Protein AF-W7T0M7-F1 (afdb_monomer)

InterPro domains:
  IPR036430 Ribonuclease T2-like superfamily [G3DSA:3.90.730.10] (22-133)
  IPR036430 Ribonuclease T2-like superfamily [SSF55895] (22-120)

pLDDT: mean 82.67, std 15.18, range [42.34, 96.88]

Mean predicted aligned error: 9.74 Å

Foldseek 3Di:
DDDDDDDDDPDDDPDDPDPPCVVPVVVLPDDPVCSVVLVVVVVVVQDFCVVVVQLVVQVPDVVRDFDKDWPQVVQVSNPGDQQWAFADDVLAETDDIGGDFDADPPNSGGDDTDGHDPVRNVVHRHDPGDMHTYDDDDD

Radius of gyration: 20.42 Å; Cα contacts (8 Å, |Δi|>4): 168; chains: 1; bounding box: 40×69×42 Å

Secondary structure (DSSP, 8-state):
-PPPPPPPPP-PPPP---SHIIIIIGGGT--HHHHHHHHHHHHHHHS-HHHHHHHHHHHHSSS----EEEHHHHHHHTTSTTSEEEEEETTTEEEEEEEEEEEPTTT-SEEEEEPPPHHHHTT--SPTTSEEE-PPPP-

Organism: NCBI:txid72520

Structure (mmCIF, N/CA/C/O backbone):
data_AF-W7T0M7-F1
#
_entry.id   AF-W7T0M7-F1
#
loop_
_atom_site.group_PDB
_atom_site.id
_atom_site.type_symbol
_atom_site.label_atom_id
_atom_site.label_alt_id
_atom_site.label_comp_id
_atom_site.label_asym_id
_atom_site.label_entity_id
_atom_site.label_seq_id
_atom_site.pdbx_PDB_ins_code
_atom_site.Cartn_x
_atom_site.Cartn_y
_atom_site.Cartn_z
_atom_site.occupancy
_atom_site.B_iso_or_equiv
_atom_site.auth_seq_id
_atom_site.auth_comp_id
_atom_site.auth_asym_id
_atom_site.auth_atom_id
_atom_site.pdbx_PDB_model_num
ATOM 1 N N . PRO A 1 1 ? -13.871 53.724 22.031 1.00 42.62 1 PRO A N 1
ATOM 2 C CA . PRO A 1 1 ? -14.818 52.736 21.458 1.00 42.62 1 PRO A CA 1
ATOM 3 C C . PRO A 1 1 ? -14.095 51.717 20.557 1.00 42.62 1 PRO A C 1
ATOM 5 O O . PRO A 1 1 ? -13.461 52.135 19.591 1.00 42.62 1 PRO A O 1
ATOM 8 N N . PRO A 1 2 ? -14.116 50.409 20.872 1.00 42.34 2 PRO A N 1
ATOM 9 C CA . PRO A 1 2 ? -13.467 49.412 20.030 1.00 42.34 2 PRO A CA 1
ATOM 10 C C . PRO A 1 2 ? -14.346 49.097 18.810 1.00 42.34 2 PRO A C 1
ATOM 12 O O . PRO A 1 2 ? -15.548 48.864 18.931 1.00 42.34 2 PRO A O 1
ATOM 15 N N . LEU A 1 3 ? -13.735 49.123 17.625 1.00 42.53 3 LEU A N 1
ATOM 16 C CA . LEU A 1 3 ? -14.352 48.729 16.360 1.00 42.53 3 LEU A CA 1
ATOM 17 C C . LEU A 1 3 ? -14.608 47.215 16.375 1.00 42.53 3 LEU A C 1
ATOM 19 O O . LEU A 1 3 ? -13.684 46.425 16.551 1.00 42.53 3 LEU A O 1
ATOM 23 N N . SER A 1 4 ? -15.871 46.823 16.213 1.00 44.25 4 SER A N 1
ATOM 24 C CA . SER A 1 4 ? -16.283 45.422 16.095 1.00 44.25 4 SER A CA 1
ATOM 25 C C . SER A 1 4 ? -15.959 44.901 14.691 1.00 44.25 4 SER A C 1
ATOM 27 O O . SER A 1 4 ? -16.356 45.511 13.701 1.00 44.25 4 SER A O 1
ATOM 29 N N . LEU A 1 5 ? -15.234 43.784 14.604 1.00 44.56 5 LEU A N 1
ATOM 30 C CA . LEU A 1 5 ? -15.023 43.043 13.355 1.00 44.56 5 LEU A CA 1
ATOM 31 C C . LEU A 1 5 ? -16.333 42.353 12.921 1.00 44.56 5 LEU A C 1
ATOM 33 O O . LEU A 1 5 ? -17.066 41.865 13.785 1.00 44.56 5 LEU A O 1
ATOM 37 N N . PRO A 1 6 ? -16.642 42.288 11.612 1.00 47.41 6 PRO A N 1
ATOM 38 C CA . PRO A 1 6 ? -17.850 41.630 11.127 1.00 47.41 6 PRO A CA 1
ATOM 39 C C . PRO A 1 6 ? -17.770 40.099 11.290 1.00 47.41 6 PRO A C 1
ATOM 41 O O . PRO A 1 6 ? -16.674 39.532 11.279 1.00 47.41 6 PRO A O 1
ATOM 44 N N . PRO A 1 7 ? -18.920 39.411 11.422 1.00 51.62 7 PRO A N 1
ATOM 45 C CA . PRO A 1 7 ? -18.965 37.963 11.575 1.00 51.62 7 PRO A CA 1
ATOM 46 C C . PRO A 1 7 ? -18.472 37.251 10.310 1.00 51.62 7 PRO A C 1
ATOM 48 O O . PRO A 1 7 ? -18.863 37.575 9.188 1.00 51.62 7 PRO A O 1
ATOM 51 N N . SER A 1 8 ? -17.615 36.253 10.514 1.00 54.88 8 SER A N 1
ATOM 52 C CA . SER A 1 8 ? -17.101 35.355 9.483 1.00 54.88 8 SER A CA 1
ATOM 53 C C . SER A 1 8 ? -18.249 34.679 8.725 1.00 54.88 8 SER A C 1
ATOM 55 O O . SER A 1 8 ? -19.100 34.029 9.331 1.00 54.88 8 SER A O 1
ATOM 57 N N . LEU A 1 9 ? -18.253 34.804 7.396 1.00 48.34 9 LEU A N 1
ATOM 58 C CA . LEU A 1 9 ? -19.161 34.073 6.507 1.00 48.34 9 LEU A CA 1
ATOM 59 C C . LEU A 1 9 ? -19.062 32.551 6.746 1.00 48.34 9 LEU A C 1
ATOM 61 O O . LEU A 1 9 ? -17.959 32.045 6.985 1.00 48.34 9 LEU A O 1
ATOM 65 N N . PRO A 1 10 ? -20.173 31.796 6.639 1.00 46.69 10 PRO A N 1
ATOM 66 C CA . PRO A 1 10 ? -20.130 30.344 6.719 1.00 46.69 10 PRO A CA 1
ATOM 67 C C . PRO A 1 10 ? -19.281 29.791 5.570 1.00 46.69 10 PRO A C 1
ATOM 69 O O . PRO A 1 10 ? -19.501 30.086 4.396 1.00 46.69 10 PRO A O 1
ATOM 72 N N . ARG A 1 11 ? -18.275 28.994 5.931 1.00 51.62 11 ARG A N 1
ATOM 73 C CA . ARG A 1 11 ? -17.374 28.317 4.999 1.00 51.62 11 ARG A CA 1
ATOM 74 C C . ARG A 1 11 ? -18.193 27.305 4.194 1.00 51.62 11 ARG A C 1
ATOM 76 O O . ARG A 1 11 ? -18.681 26.331 4.763 1.00 51.62 11 ARG A O 1
ATOM 83 N N . SER A 1 12 ? -18.357 27.532 2.892 1.00 47.81 12 SER A N 1
ATOM 84 C CA . SER A 1 12 ? -18.962 26.546 1.993 1.00 47.81 12 SER A CA 1
ATOM 85 C C . SER A 1 12 ? -18.226 25.203 2.115 1.00 47.81 12 SER A C 1
ATOM 87 O O . SER A 1 12 ? -16.991 25.202 2.188 1.00 47.81 12 SER A O 1
ATOM 89 N N . PRO A 1 13 ? -18.936 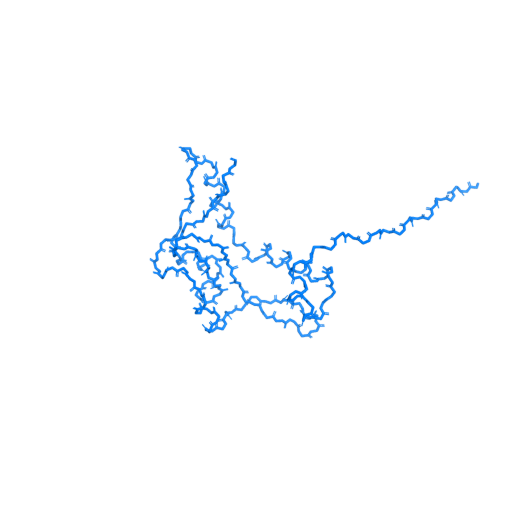24.061 2.142 1.00 52.62 13 PRO A N 1
ATOM 90 C CA . PRO A 1 13 ? -18.280 22.763 2.156 1.00 52.62 13 PRO A CA 1
ATOM 91 C C . PRO A 1 13 ? -17.473 22.577 0.859 1.00 52.62 13 PRO A C 1
ATOM 93 O O . PRO A 1 13 ? -17.929 22.993 -0.210 1.00 52.62 13 PRO A O 1
ATOM 96 N N . PRO A 1 14 ? -16.269 21.981 0.930 1.00 53.81 14 PRO A N 1
ATOM 97 C CA . PRO A 1 14 ? -15.459 21.736 -0.254 1.00 53.81 14 PRO A CA 1
ATOM 98 C C . PRO A 1 14 ? -16.179 20.777 -1.220 1.00 53.81 14 PRO A C 1
ATOM 100 O O . PRO A 1 14 ? -16.939 19.911 -0.773 1.00 53.81 14 PRO A O 1
ATOM 103 N N . PRO A 1 15 ? -15.941 20.910 -2.538 1.00 50.47 15 PRO A N 1
ATOM 104 C CA . PRO A 1 15 ? -16.593 20.090 -3.549 1.00 50.47 15 PRO A CA 1
ATOM 105 C C . PRO A 1 15 ? -16.316 18.605 -3.302 1.00 50.47 15 PRO A C 1
ATOM 107 O O . PRO A 1 15 ? -15.183 18.166 -3.098 1.00 50.47 15 PRO A O 1
ATOM 110 N N . SER A 1 16 ? -17.392 17.827 -3.302 1.00 52.97 16 SER A N 1
ATOM 111 C CA . SER A 1 16 ? -17.398 16.387 -3.096 1.00 52.97 16 SER A CA 1
ATOM 112 C C . SER A 1 16 ? -16.582 15.668 -4.174 1.00 52.97 16 SER A C 1
ATOM 114 O O . SER A 1 16 ? -17.037 15.553 -5.307 1.00 52.97 16 SER A O 1
ATOM 116 N N . LEU A 1 17 ? -15.419 15.119 -3.810 1.00 51.88 17 LEU A N 1
ATOM 117 C CA . LEU A 1 17 ? -14.754 14.044 -4.559 1.00 51.88 17 LEU A CA 1
ATOM 118 C C . LEU A 1 17 ? -15.648 12.783 -4.493 1.00 51.88 17 LEU A C 1
ATOM 120 O O . LEU A 1 17 ? -15.716 12.165 -3.423 1.00 51.88 17 LEU A O 1
ATOM 124 N N . PRO A 1 18 ? -16.378 12.388 -5.562 1.00 49.94 18 PRO A N 1
ATOM 125 C CA . PRO A 1 18 ? -17.561 11.541 -5.405 1.00 49.94 18 PRO A CA 1
ATOM 126 C C . PRO A 1 18 ? -17.367 10.059 -5.776 1.00 49.94 18 PRO A C 1
ATOM 128 O O . PRO A 1 18 ? -18.336 9.316 -5.835 1.00 49.94 18 PRO A O 1
ATOM 131 N N . GLY A 1 19 ? -16.144 9.570 -5.995 1.00 56.78 19 GLY A N 1
ATOM 132 C CA . GLY A 1 19 ? -15.936 8.166 -6.391 1.00 56.78 19 GLY A CA 1
ATOM 133 C C . GLY A 1 19 ? -15.871 7.182 -5.215 1.00 56.78 19 GLY A C 1
ATOM 134 O O . GLY A 1 19 ? -16.776 6.383 -4.978 1.00 56.78 19 GLY A O 1
ATOM 135 N N . ALA A 1 20 ? -14.771 7.231 -4.459 1.00 62.03 20 ALA A N 1
ATOM 136 C CA . ALA A 1 20 ? -14.436 6.200 -3.472 1.00 62.03 20 ALA A CA 1
ATOM 137 C C . ALA A 1 20 ? -15.416 6.134 -2.285 1.00 62.03 20 ALA A C 1
ATOM 139 O O . ALA A 1 20 ? -15.779 5.048 -1.827 1.00 62.03 20 ALA A O 1
ATOM 140 N N . ARG A 1 21 ? -15.903 7.291 -1.811 1.00 67.81 21 ARG A N 1
ATOM 141 C CA . ARG A 1 21 ? -16.809 7.348 -0.654 1.00 67.81 21 ARG A CA 1
ATOM 142 C C . ARG A 1 21 ? -18.138 6.651 -0.916 1.00 67.81 21 ARG A C 1
ATOM 144 O O . ARG A 1 21 ? -18.599 5.911 -0.059 1.00 67.81 21 ARG A O 1
ATOM 151 N N . TYR A 1 22 ? -18.760 6.899 -2.064 1.00 75.94 22 TYR A N 1
ATOM 152 C CA . TYR A 1 22 ? -20.108 6.397 -2.335 1.00 75.94 22 TYR A CA 1
ATOM 153 C C . TYR A 1 22 ? -20.128 4.888 -2.560 1.00 75.94 22 TYR A C 1
ATOM 155 O O . TYR A 1 22 ? -21.120 4.240 -2.242 1.00 75.94 22 TYR A O 1
ATOM 163 N N . LYS A 1 23 ? -19.022 4.325 -3.056 1.00 82.75 23 LYS A N 1
ATOM 164 C CA . LYS A 1 23 ? -18.904 2.885 -3.277 1.00 82.75 23 LYS A CA 1
ATOM 165 C C . LYS A 1 23 ? -18.457 2.116 -2.028 1.00 82.75 23 LYS A C 1
ATOM 167 O O . LYS A 1 23 ? -18.921 1.001 -1.821 1.00 82.75 23 LYS A O 1
ATOM 172 N N . HIS A 1 24 ? -17.561 2.684 -1.213 1.00 86.38 24 HIS A N 1
ATOM 173 C CA . HIS A 1 24 ? -16.921 1.948 -0.109 1.00 86.38 24 HIS A CA 1
ATOM 174 C C . HIS A 1 24 ? -16.902 2.694 1.231 1.00 86.38 24 HIS A C 1
ATOM 176 O O . HIS A 1 24 ? -16.884 2.061 2.284 1.00 86.38 24 HIS A O 1
ATOM 182 N N . GLY A 1 25 ? -16.922 4.027 1.223 1.00 84.31 25 GLY A N 1
ATOM 183 C CA . GLY A 1 25 ? -16.842 4.832 2.444 1.00 84.31 25 GLY A CA 1
ATOM 184 C C . GLY A 1 25 ? -18.117 4.827 3.288 1.00 84.31 25 GLY A C 1
ATOM 185 O O . GLY A 1 25 ? -18.028 4.830 4.512 1.00 84.31 25 GLY A O 1
ATOM 186 N N . THR A 1 26 ? -19.302 4.763 2.679 1.00 88.44 26 THR A N 1
ATOM 187 C CA . THR A 1 26 ? -20.592 4.780 3.402 1.00 88.44 26 THR A CA 1
ATOM 188 C C . THR A 1 26 ? -20.794 3.572 4.320 1.00 88.44 26 THR A C 1
ATOM 190 O O . THR A 1 26 ? -21.411 3.705 5.372 1.00 88.44 26 THR A O 1
ATOM 193 N N . CYS A 1 27 ? -20.214 2.416 3.985 1.00 88.50 27 CYS A N 1
ATOM 194 C CA . CYS A 1 27 ? -20.276 1.202 4.805 1.00 88.50 27 CYS A CA 1
ATOM 195 C C . CYS A 1 27 ? -19.350 1.236 6.035 1.00 88.50 27 CYS A C 1
ATOM 197 O O . CYS A 1 27 ? -19.413 0.338 6.870 1.00 88.50 27 CYS A O 1
ATOM 199 N N . THR A 1 28 ? -18.471 2.238 6.150 1.00 88.50 28 THR A N 1
ATOM 200 C CA . THR A 1 28 ? -17.508 2.326 7.262 1.00 88.50 28 THR A CA 1
ATOM 201 C C . THR A 1 28 ? -18.097 2.939 8.531 1.00 88.50 28 THR A C 1
ATOM 203 O O . THR A 1 28 ? -17.514 2.785 9.597 1.00 88.50 28 THR A O 1
ATOM 206 N N . GLY A 1 29 ? -19.229 3.643 8.430 1.00 87.69 29 GLY A N 1
ATOM 207 C CA . GLY A 1 29 ? -19.778 4.445 9.529 1.00 87.69 29 GLY A CA 1
ATOM 208 C C . GLY A 1 29 ? -19.052 5.779 9.762 1.00 87.69 29 GLY A C 1
ATOM 209 O O . GLY A 1 29 ? -19.432 6.519 10.663 1.00 87.69 29 GLY A O 1
ATOM 210 N N . LEU A 1 30 ? -18.037 6.112 8.954 1.00 90.69 30 LEU A N 1
ATOM 211 C CA . LEU A 1 30 ? -17.313 7.383 9.026 1.00 90.69 30 LEU A CA 1
ATOM 212 C C . LEU A 1 30 ? -17.998 8.475 8.189 1.00 90.69 30 LEU A C 1
ATOM 214 O O . LEU A 1 30 ? -18.512 8.224 7.092 1.00 90.69 30 LEU A O 1
ATOM 218 N N . ASP A 1 31 ? -17.938 9.722 8.659 1.00 92.06 31 ASP A N 1
ATOM 219 C CA . ASP A 1 31 ? -18.290 10.876 7.833 1.00 92.06 31 ASP A CA 1
ATOM 220 C C . ASP A 1 31 ? -17.265 11.087 6.696 1.00 92.06 31 ASP A C 1
ATOM 222 O O . ASP A 1 31 ? -16.180 10.503 6.682 1.00 92.06 31 ASP A O 1
ATOM 226 N N . GLN A 1 32 ? -17.607 11.927 5.710 1.00 91.25 32 GLN A N 1
ATOM 227 C CA . GLN A 1 32 ? -16.764 12.157 4.527 1.00 91.25 32 GLN A CA 1
ATOM 228 C C . GLN A 1 32 ? -15.348 12.586 4.871 1.00 91.25 32 GLN A C 1
ATOM 230 O O . GLN A 1 32 ? -14.388 12.089 4.281 1.00 91.25 32 GLN A O 1
ATOM 235 N N . TYR A 1 33 ? -15.254 13.574 5.754 1.00 92.75 33 TYR A N 1
ATOM 236 C CA . TYR A 1 33 ? -14.007 14.233 6.066 1.00 92.75 33 TYR A CA 1
ATOM 237 C C . TYR A 1 33 ? -13.120 13.260 6.826 1.00 92.75 33 TYR A C 1
ATOM 239 O O . TYR A 1 33 ? -11.966 13.056 6.445 1.00 92.75 33 TYR A O 1
ATOM 247 N N . THR A 1 34 ? -13.681 12.570 7.819 1.00 92.12 34 THR A N 1
ATOM 248 C CA . THR A 1 34 ? -12.951 11.550 8.571 1.00 92.12 34 THR A CA 1
ATOM 249 C C . THR A 1 34 ? -12.510 10.388 7.686 1.00 92.12 34 THR A C 1
ATOM 251 O O . THR A 1 34 ? -11.355 9.978 7.784 1.00 92.12 34 THR A O 1
ATOM 254 N N . TYR A 1 35 ? -13.368 9.883 6.793 1.00 91.56 35 TYR A N 1
ATOM 255 C CA . TYR A 1 35 ? -12.999 8.819 5.854 1.00 91.56 35 TYR A CA 1
ATOM 256 C C . TYR A 1 35 ? -11.807 9.240 4.985 1.00 91.56 35 TYR A C 1
ATOM 258 O O . TYR A 1 35 ? -10.774 8.576 5.000 1.00 91.56 35 TYR A O 1
ATOM 266 N N . MET A 1 36 ? -11.907 10.385 4.300 1.00 92.38 36 MET A N 1
ATOM 267 C CA . MET A 1 36 ? -10.861 10.835 3.376 1.00 92.38 36 MET A CA 1
ATOM 268 C C . MET A 1 36 ? -9.547 11.161 4.089 1.00 92.38 36 MET A C 1
ATOM 270 O O . MET A 1 36 ? -8.488 10.734 3.638 1.00 92.38 36 MET A O 1
ATOM 274 N N . THR A 1 37 ? -9.594 11.879 5.212 1.00 92.81 37 THR A N 1
ATOM 275 C CA . THR A 1 37 ? -8.380 12.224 5.976 1.00 92.81 37 THR A CA 1
ATOM 276 C C . THR A 1 37 ? -7.688 10.985 6.534 1.00 92.81 37 THR A C 1
ATOM 278 O O . THR A 1 37 ? -6.465 10.883 6.461 1.00 92.81 37 THR A O 1
ATOM 281 N N . THR A 1 38 ? -8.462 10.007 7.009 1.00 90.88 38 THR A N 1
ATOM 282 C CA . THR A 1 38 ? -7.922 8.730 7.486 1.00 90.88 38 THR A CA 1
ATOM 283 C C . THR A 1 38 ? -7.309 7.924 6.336 1.00 90.88 38 THR A C 1
ATOM 285 O O . THR A 1 38 ? -6.227 7.365 6.493 1.00 90.88 38 THR A O 1
ATOM 288 N N . THR A 1 39 ? -7.942 7.904 5.157 1.00 89.81 39 THR A N 1
ATOM 289 C CA . THR A 1 39 ? -7.379 7.262 3.959 1.00 89.81 39 THR A CA 1
ATOM 290 C C . THR A 1 39 ? -6.070 7.916 3.519 1.00 89.81 39 THR A C 1
ATOM 292 O O . THR A 1 39 ? -5.110 7.201 3.248 1.00 89.81 39 THR A O 1
ATOM 295 N N . ILE A 1 40 ? -5.997 9.250 3.483 1.00 89.50 40 ILE A N 1
ATOM 296 C CA . ILE A 1 40 ? -4.772 9.975 3.106 1.00 89.50 40 ILE A CA 1
ATOM 297 C C . ILE A 1 40 ? -3.631 9.631 4.069 1.00 89.50 40 ILE A C 1
ATOM 299 O O . ILE A 1 40 ? -2.563 9.227 3.615 1.00 89.50 40 ILE A O 1
ATOM 303 N N . ALA A 1 41 ? -3.876 9.713 5.382 1.00 87.31 41 ALA A N 1
ATOM 304 C CA . ALA A 1 41 ? -2.883 9.356 6.397 1.00 87.31 41 ALA A CA 1
ATOM 305 C C . ALA A 1 41 ? -2.424 7.887 6.273 1.00 87.31 41 ALA A C 1
ATOM 307 O O . ALA A 1 41 ? -1.237 7.574 6.415 1.00 87.31 41 ALA A O 1
ATOM 308 N N . GLY A 1 42 ? -3.354 6.984 5.950 1.00 83.50 42 GLY A N 1
ATOM 309 C CA . GLY A 1 42 ? -3.053 5.582 5.669 1.00 83.50 42 GLY A CA 1
ATOM 310 C C . GLY A 1 42 ? -2.146 5.406 4.449 1.00 83.50 42 GLY A C 1
ATOM 311 O O . GLY A 1 42 ? -1.135 4.720 4.537 1.00 83.50 42 GLY A O 1
ATOM 312 N N . ILE A 1 43 ? -2.440 6.067 3.325 1.00 81.69 43 ILE A N 1
ATOM 313 C CA . ILE A 1 43 ? -1.622 5.972 2.100 1.00 81.69 43 ILE A CA 1
ATOM 314 C C . ILE A 1 43 ? -0.196 6.479 2.345 1.00 81.69 43 ILE A C 1
ATOM 316 O O . ILE A 1 43 ? 0.767 5.831 1.924 1.00 81.69 43 ILE A O 1
ATOM 320 N N . THR A 1 44 ? -0.048 7.601 3.057 1.00 78.00 44 THR A N 1
ATOM 321 C CA . THR A 1 44 ? 1.271 8.192 3.340 1.00 78.00 44 THR A CA 1
ATOM 322 C C . THR A 1 44 ? 2.147 7.315 4.229 1.00 78.00 44 THR A C 1
ATOM 324 O O . THR A 1 44 ? 3.364 7.384 4.131 1.00 78.00 44 THR A O 1
ATOM 327 N N . THR A 1 45 ? 1.548 6.482 5.082 1.00 77.38 45 THR A N 1
ATOM 328 C CA . THR A 1 45 ? 2.285 5.580 5.984 1.00 77.38 45 THR A CA 1
ATOM 329 C C . THR A 1 45 ? 2.477 4.184 5.397 1.00 77.38 45 THR A C 1
ATOM 331 O O . THR A 1 45 ? 3.424 3.489 5.753 1.00 77.38 45 THR A O 1
ATOM 334 N N . ALA A 1 46 ? 1.595 3.762 4.488 1.00 79.31 46 ALA A N 1
ATOM 335 C CA . ALA A 1 46 ? 1.641 2.443 3.867 1.00 79.31 46 ALA A CA 1
ATOM 336 C C . ALA A 1 46 ? 2.657 2.333 2.728 1.00 79.31 46 ALA A C 1
ATOM 338 O O . ALA A 1 46 ? 3.083 1.222 2.419 1.00 79.31 46 ALA A O 1
ATOM 339 N N . THR A 1 47 ? 2.988 3.449 2.073 1.00 85.56 47 THR A N 1
ATOM 340 C CA . THR A 1 47 ? 3.858 3.464 0.892 1.00 85.56 47 THR A CA 1
ATOM 341 C C . THR A 1 47 ? 5.328 3.453 1.325 1.00 85.56 47 THR A C 1
ATOM 343 O O . THR A 1 47 ? 5.763 4.410 1.966 1.00 85.56 47 THR A O 1
ATOM 346 N N . PRO A 1 48 ? 6.114 2.412 0.993 1.00 87.94 48 PRO A N 1
ATOM 347 C CA . PRO A 1 48 ? 7.517 2.327 1.383 1.00 87.94 48 PRO A CA 1
ATOM 348 C C . PRO A 1 48 ? 8.363 3.401 0.695 1.00 87.94 48 PRO A C 1
ATOM 350 O O . PRO A 1 48 ? 8.139 3.721 -0.476 1.00 87.94 48 PRO A O 1
ATOM 353 N N . THR A 1 49 ? 9.392 3.892 1.391 1.00 88.06 49 THR A N 1
ATOM 354 C CA . THR A 1 49 ? 10.353 4.874 0.854 1.00 88.06 49 THR A CA 1
ATOM 355 C C . THR A 1 49 ? 11.048 4.381 -0.412 1.00 88.06 49 THR A C 1
ATOM 357 O O . THR A 1 49 ? 11.282 5.183 -1.313 1.00 88.06 49 THR A O 1
ATOM 360 N N . LEU A 1 50 ? 11.259 3.061 -0.527 1.00 86.75 50 LEU A N 1
ATOM 361 C CA . LEU A 1 50 ? 11.814 2.390 -1.706 1.00 86.75 50 LEU A CA 1
ATOM 362 C C . LEU A 1 50 ? 11.179 2.882 -3.017 1.00 86.75 50 LEU A C 1
ATOM 364 O O . LEU A 1 50 ? 11.889 3.178 -3.972 1.00 86.75 50 LEU A O 1
ATOM 368 N N . LEU A 1 51 ? 9.847 3.011 -3.073 1.00 85.62 51 LEU A N 1
ATOM 369 C CA . LEU A 1 51 ? 9.165 3.443 -4.299 1.00 85.62 51 LEU A CA 1
ATOM 370 C C . LEU A 1 51 ? 9.459 4.910 -4.645 1.00 85.62 51 LEU A C 1
ATOM 372 O O . LEU A 1 51 ? 9.565 5.252 -5.823 1.00 85.62 51 LEU A O 1
ATOM 376 N N . GLY A 1 52 ? 9.611 5.767 -3.633 1.00 84.25 52 GLY A N 1
ATOM 377 C CA . GLY A 1 52 ? 9.990 7.168 -3.817 1.00 84.25 52 GLY A CA 1
ATOM 378 C C . GLY A 1 52 ? 11.433 7.318 -4.301 1.00 84.25 52 GLY A C 1
ATOM 379 O O . GLY A 1 52 ? 11.695 8.083 -5.227 1.00 84.25 52 GLY A O 1
ATOM 380 N N . GLU A 1 53 ? 12.353 6.542 -3.728 1.00 86.56 53 GLU A N 1
ATOM 381 C CA . GLU A 1 53 ? 13.763 6.508 -4.132 1.00 86.56 53 GLU A CA 1
ATOM 382 C C . GLU A 1 53 ? 13.917 6.001 -5.569 1.00 86.56 53 GLU A C 1
ATOM 384 O O . GLU A 1 53 ? 14.562 6.657 -6.387 1.00 86.56 53 GLU A O 1
ATOM 389 N N . MET A 1 54 ? 13.238 4.904 -5.919 1.00 84.00 54 MET A N 1
ATOM 390 C CA . MET A 1 54 ? 13.221 4.377 -7.287 1.00 84.00 54 MET A CA 1
ATOM 391 C C . MET A 1 54 ? 12.710 5.402 -8.302 1.00 84.00 54 MET A C 1
ATOM 393 O O . MET A 1 54 ? 13.294 5.551 -9.377 1.00 84.00 54 MET A O 1
ATOM 397 N N . ALA A 1 55 ? 11.629 6.115 -7.973 1.00 81.94 55 ALA A N 1
ATOM 398 C CA . ALA A 1 55 ? 11.085 7.153 -8.840 1.00 81.94 55 ALA A CA 1
ATOM 399 C C . ALA A 1 55 ? 12.079 8.311 -9.035 1.00 81.94 55 ALA A C 1
ATOM 401 O O . ALA A 1 55 ? 12.257 8.780 -10.160 1.00 81.94 55 ALA A O 1
ATOM 402 N N . ALA A 1 56 ? 12.764 8.737 -7.969 1.00 82.44 56 ALA A N 1
ATOM 403 C CA . ALA A 1 56 ? 13.777 9.789 -8.036 1.00 82.44 56 ALA A CA 1
ATOM 404 C C . ALA A 1 56 ? 14.990 9.373 -8.887 1.00 82.44 56 ALA A C 1
ATOM 406 O O . ALA A 1 56 ? 15.428 10.137 -9.749 1.00 82.44 56 ALA A O 1
ATOM 407 N N . THR A 1 57 ? 15.498 8.149 -8.708 1.00 81.94 57 THR A N 1
ATOM 408 C CA . THR A 1 57 ? 16.604 7.612 -9.517 1.00 81.94 57 THR A CA 1
ATOM 409 C C . THR A 1 57 ? 16.220 7.497 -10.990 1.00 81.94 57 THR A C 1
ATOM 411 O O . THR A 1 57 ? 16.994 7.896 -11.860 1.00 81.94 57 THR A O 1
ATOM 414 N N . ALA A 1 58 ? 15.016 7.002 -11.286 1.00 81.75 58 ALA A N 1
ATOM 415 C CA . ALA A 1 58 ? 14.530 6.879 -12.657 1.00 81.75 58 ALA A CA 1
ATOM 416 C C . ALA A 1 58 ? 14.379 8.238 -13.358 1.00 81.75 58 ALA A C 1
ATOM 418 O O . ALA A 1 58 ? 14.696 8.353 -14.542 1.00 81.75 58 ALA A O 1
ATOM 419 N N . ALA A 1 59 ? 13.940 9.270 -12.629 1.00 79.38 59 ALA A N 1
ATOM 420 C CA . ALA A 1 59 ? 13.832 10.634 -13.146 1.00 79.38 59 ALA A CA 1
ATOM 421 C C . ALA A 1 59 ? 15.200 11.290 -13.414 1.00 79.38 59 ALA A C 1
ATOM 423 O O . ALA A 1 59 ? 15.302 12.149 -14.286 1.00 79.38 59 ALA A O 1
ATOM 424 N N . ALA A 1 60 ? 16.249 10.888 -12.689 1.00 82.50 60 ALA A N 1
ATOM 425 C CA . ALA A 1 60 ? 17.610 11.397 -12.870 1.00 82.50 60 ALA A CA 1
ATOM 426 C C . ALA A 1 60 ? 18.387 10.707 -14.013 1.00 82.50 60 ALA A C 1
ATOM 428 O O . ALA A 1 60 ? 19.421 11.218 -14.449 1.00 82.50 60 ALA A O 1
ATOM 429 N N . ALA A 1 61 ? 17.923 9.552 -14.500 1.00 79.81 61 ALA A N 1
ATOM 430 C CA . ALA A 1 61 ? 18.580 8.804 -15.571 1.00 79.81 61 ALA A CA 1
ATOM 431 C C . ALA A 1 61 ? 18.422 9.481 -16.948 1.00 79.81 61 ALA A C 1
ATOM 433 O O . ALA A 1 61 ? 17.388 10.072 -17.256 1.00 79.81 61 ALA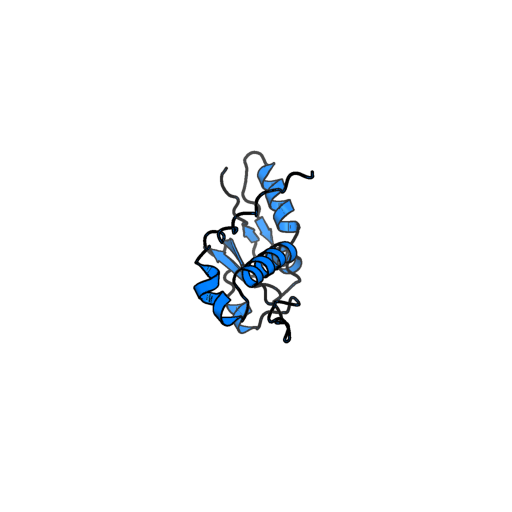 A O 1
ATOM 434 N N . SER A 1 62 ? 19.443 9.363 -17.807 1.00 80.00 62 SER A N 1
ATOM 435 C CA . SER A 1 62 ? 19.431 9.884 -19.183 1.00 80.00 62 SER A CA 1
ATOM 436 C C . SER A 1 62 ? 19.823 8.797 -20.200 1.00 80.00 62 SER A C 1
ATOM 438 O O . SER A 1 62 ? 20.988 8.400 -20.220 1.00 80.00 62 SER A O 1
ATOM 440 N N . PRO A 1 63 ? 18.894 8.321 -21.059 1.00 78.38 63 PRO A N 1
ATOM 441 C CA . PRO A 1 63 ? 17.478 8.695 -21.090 1.00 78.38 63 PRO A CA 1
ATOM 442 C C . PRO A 1 63 ? 16.691 8.139 -19.882 1.00 78.38 63 PRO A C 1
ATOM 444 O O . PRO A 1 63 ? 17.139 7.170 -19.262 1.00 78.38 63 PRO A O 1
ATOM 447 N N . PRO A 1 64 ? 15.521 8.715 -19.542 1.00 74.62 64 PRO A N 1
ATOM 448 C CA . PRO A 1 64 ? 14.660 8.179 -18.491 1.00 74.62 64 PRO A CA 1
ATOM 449 C C . PRO A 1 64 ? 14.165 6.781 -18.869 1.00 74.62 64 PRO A C 1
ATOM 451 O O . PRO A 1 64 ? 13.624 6.582 -19.959 1.00 74.62 64 PRO A O 1
ATOM 454 N N . HIS A 1 65 ? 14.314 5.818 -17.964 1.00 74.88 65 HIS A N 1
ATOM 455 C CA . HIS A 1 65 ? 13.788 4.463 -18.133 1.00 74.88 65 HIS A CA 1
ATOM 456 C C . HIS A 1 65 ? 12.930 4.087 -16.925 1.00 74.88 65 HIS A C 1
ATOM 458 O O . HIS A 1 65 ? 13.265 4.473 -15.803 1.00 74.88 65 HIS A O 1
ATOM 464 N N . PRO A 1 66 ? 11.825 3.345 -17.124 1.00 80.38 66 PRO A N 1
ATOM 465 C CA . PRO A 1 66 ? 11.008 2.899 -16.011 1.00 80.38 66 PRO A CA 1
ATOM 466 C C . PRO A 1 66 ? 11.826 1.916 -15.163 1.00 80.38 66 PRO A C 1
ATOM 468 O O . PRO A 1 66 ? 12.384 0.962 -15.715 1.00 80.38 66 PRO A O 1
ATOM 471 N N . PRO A 1 67 ? 11.918 2.131 -13.845 1.00 86.75 67 PRO A N 1
ATOM 472 C CA . PRO A 1 67 ? 12.706 1.265 -12.996 1.00 86.75 67 PRO A CA 1
ATOM 473 C C . PRO A 1 67 ? 11.996 -0.088 -12.846 1.00 86.75 67 PRO A C 1
ATOM 475 O O . PRO A 1 67 ? 10.761 -0.164 -12.785 1.00 86.75 67 PRO A O 1
ATOM 478 N N . SER A 1 68 ? 12.778 -1.164 -12.794 1.00 89.62 68 SER A N 1
ATOM 479 C CA . SER A 1 68 ? 12.306 -2.491 -12.403 1.00 89.62 68 SER A CA 1
ATOM 480 C C . SER A 1 68 ? 12.923 -2.904 -11.075 1.00 89.62 68 SER A C 1
ATOM 482 O O . SER A 1 68 ? 13.983 -2.414 -10.688 1.00 89.62 68 SER A O 1
ATOM 484 N N . LEU A 1 69 ? 12.225 -3.781 -10.360 1.00 90.50 69 LEU A N 1
ATOM 485 C CA . LEU A 1 69 ? 12.743 -4.427 -9.161 1.00 90.50 69 LEU A CA 1
ATOM 486 C C . LEU A 1 69 ? 12.264 -5.879 -9.069 1.00 90.50 69 LEU A C 1
ATOM 488 O O . LEU A 1 69 ? 11.182 -6.195 -9.586 1.00 90.50 69 LEU A O 1
ATOM 492 N N . PRO A 1 70 ? 13.015 -6.759 -8.389 1.00 92.00 70 PRO A N 1
ATOM 493 C CA . PRO A 1 70 ? 12.536 -8.089 -8.041 1.00 92.00 70 PRO A CA 1
ATOM 494 C C . PRO A 1 70 ? 11.245 -8.010 -7.217 1.00 92.00 70 PRO A C 1
ATOM 496 O O . PRO A 1 70 ? 11.148 -7.248 -6.253 1.00 92.00 70 PRO A O 1
ATOM 499 N N . LEU A 1 71 ? 10.245 -8.827 -7.562 1.00 89.88 71 LEU A N 1
ATOM 500 C CA . LEU A 1 71 ? 8.989 -8.896 -6.808 1.00 89.88 71 LEU A CA 1
ATOM 501 C C . LEU A 1 71 ? 9.201 -9.159 -5.300 1.00 89.88 71 LEU A C 1
ATOM 503 O O . LEU A 1 71 ? 8.542 -8.485 -4.509 1.00 89.88 71 LEU A O 1
ATOM 507 N N . PRO A 1 72 ? 10.112 -10.061 -4.869 1.00 91.12 72 PRO A N 1
ATOM 508 C CA . PRO A 1 72 ? 10.341 -10.304 -3.442 1.00 91.12 72 PRO A CA 1
ATOM 509 C C . PRO A 1 72 ? 10.820 -9.065 -2.674 1.00 91.12 72 PRO A C 1
ATOM 511 O O . PRO A 1 72 ? 10.467 -8.897 -1.506 1.00 91.12 72 PRO A O 1
ATOM 514 N N . ASP A 1 73 ? 11.573 -8.173 -3.321 1.00 91.44 73 ASP A N 1
ATOM 515 C CA . ASP A 1 73 ? 12.046 -6.932 -2.700 1.00 91.44 73 ASP A CA 1
ATOM 516 C C . ASP A 1 73 ? 10.880 -5.958 -2.506 1.00 91.44 73 ASP A C 1
ATOM 518 O O . ASP A 1 73 ? 10.747 -5.344 -1.446 1.00 91.44 73 ASP A O 1
ATOM 522 N N . LEU A 1 74 ? 9.976 -5.883 -3.491 1.00 91.75 74 LEU A N 1
ATOM 523 C CA . LEU A 1 74 ? 8.738 -5.111 -3.382 1.00 91.75 74 LEU A CA 1
ATOM 524 C C . LEU A 1 74 ? 7.840 -5.655 -2.262 1.00 91.75 74 LEU A C 1
ATOM 526 O O . LEU A 1 74 ? 7.362 -4.889 -1.428 1.00 91.75 74 LEU A O 1
ATOM 530 N N . GLU A 1 75 ? 7.631 -6.971 -2.202 1.00 92.31 75 GLU A N 1
ATOM 531 C CA . GLU A 1 75 ? 6.860 -7.618 -1.132 1.00 92.31 75 GLU A CA 1
ATOM 532 C C . GLU A 1 75 ? 7.476 -7.343 0.245 1.00 92.31 75 GLU A C 1
ATOM 534 O O . GLU A 1 75 ? 6.766 -6.965 1.180 1.00 92.31 75 GLU A O 1
ATOM 539 N N . THR A 1 76 ? 8.800 -7.462 0.359 1.00 92.81 76 THR A N 1
ATOM 540 C CA . THR A 1 76 ? 9.550 -7.184 1.592 1.00 92.81 76 THR A CA 1
ATOM 541 C C . THR A 1 76 ? 9.417 -5.726 2.016 1.00 92.81 76 THR A C 1
ATOM 543 O O . THR A 1 76 ? 9.155 -5.461 3.189 1.00 92.81 76 THR A O 1
ATOM 546 N N . ALA A 1 77 ? 9.499 -4.778 1.079 1.00 92.81 77 ALA A N 1
ATOM 547 C CA . ALA A 1 77 ? 9.293 -3.358 1.363 1.00 92.81 77 ALA A CA 1
ATOM 548 C C . ALA A 1 77 ? 7.889 -3.078 1.921 1.00 92.81 77 ALA A C 1
ATOM 550 O O . ALA A 1 77 ? 7.714 -2.214 2.780 1.00 92.81 77 ALA A O 1
ATOM 551 N N . PHE A 1 78 ? 6.889 -3.851 1.491 1.00 93.50 78 PHE A N 1
ATOM 552 C CA . PHE A 1 78 ? 5.540 -3.811 2.049 1.00 93.50 78 PHE A CA 1
ATOM 553 C C . PHE A 1 78 ? 5.351 -4.697 3.294 1.00 93.50 78 PHE A C 1
ATOM 555 O O . PHE A 1 78 ? 4.221 -4.822 3.760 1.00 93.50 78 PHE A O 1
ATOM 562 N N . GLY A 1 79 ? 6.400 -5.245 3.903 1.00 93.00 79 GLY A N 1
ATOM 563 C CA . GLY A 1 79 ? 6.326 -5.999 5.162 1.00 93.00 79 GLY A CA 1
ATOM 564 C C . GLY A 1 79 ? 6.340 -7.523 5.009 1.00 93.00 79 GLY A C 1
ATOM 565 O O . GLY A 1 79 ? 6.154 -8.225 5.999 1.00 93.00 79 GLY A O 1
ATOM 566 N N . GLY A 1 80 ? 6.573 -8.038 3.802 1.00 93.38 80 GLY A N 1
ATOM 567 C CA . GLY A 1 80 ? 6.777 -9.460 3.532 1.00 93.38 80 GLY A CA 1
ATOM 568 C C . GLY A 1 80 ? 5.553 -10.199 2.968 1.00 93.38 80 GLY A C 1
ATOM 569 O O . GLY A 1 80 ? 4.519 -9.591 2.666 1.00 93.38 80 GLY A O 1
ATOM 570 N N . PRO A 1 81 ? 5.661 -11.533 2.804 1.00 91.81 81 PRO A N 1
ATOM 571 C CA . PRO A 1 81 ? 4.654 -12.345 2.126 1.00 91.81 81 PRO A CA 1
ATOM 572 C C . PRO A 1 81 ? 3.249 -12.213 2.731 1.00 91.81 81 PRO A C 1
ATOM 574 O O . PRO A 1 81 ? 3.029 -12.439 3.920 1.00 91.81 81 PRO A O 1
ATOM 577 N N . GLY A 1 82 ? 2.268 -11.870 1.892 1.00 93.31 82 GLY A N 1
ATOM 578 C CA . GLY A 1 82 ? 0.864 -11.723 2.292 1.00 93.31 82 GLY A CA 1
ATOM 579 C C . GLY A 1 82 ? 0.521 -10.417 3.019 1.00 93.31 82 GLY A C 1
ATOM 580 O O . GLY A 1 82 ? -0.642 -10.220 3.365 1.00 93.31 82 GLY A O 1
ATOM 581 N N . MET A 1 83 ? 1.477 -9.507 3.228 1.00 95.00 83 MET A N 1
ATOM 582 C CA . MET A 1 83 ? 1.209 -8.179 3.809 1.00 95.00 83 MET A CA 1
ATOM 583 C C . MET A 1 83 ? 0.677 -7.164 2.789 1.00 95.00 83 MET A C 1
ATOM 585 O O . MET A 1 83 ? 0.168 -6.100 3.166 1.00 95.00 83 MET A O 1
ATOM 589 N N . ALA A 1 84 ? 0.788 -7.487 1.503 1.00 94.38 84 ALA A N 1
ATOM 590 C CA . ALA A 1 84 ? 0.234 -6.721 0.403 1.00 94.38 84 ALA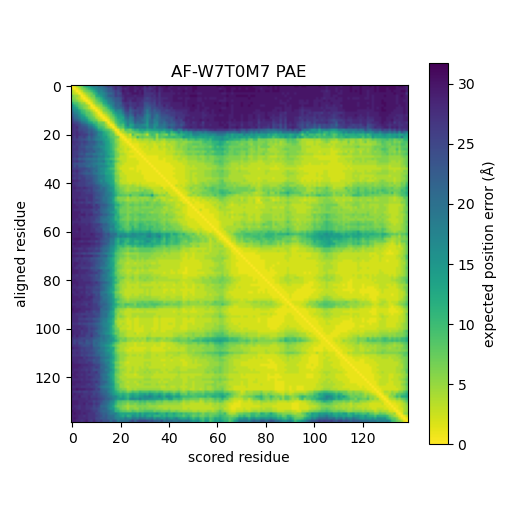 A CA 1
ATOM 591 C C . ALA A 1 84 ? -0.184 -7.637 -0.753 1.00 94.38 84 ALA A C 1
ATOM 593 O O . ALA A 1 84 ? 0.327 -8.748 -0.901 1.00 94.38 84 ALA A O 1
ATOM 594 N N . VAL A 1 85 ? -1.099 -7.141 -1.582 1.00 95.44 85 VAL A N 1
ATOM 595 C CA . VAL A 1 85 ? -1.521 -7.758 -2.840 1.00 95.44 85 VAL A CA 1
ATOM 596 C C . VAL A 1 85 ? -1.061 -6.871 -3.984 1.00 95.44 85 VAL A C 1
ATOM 598 O O . VAL A 1 85 ? -1.412 -5.689 -4.053 1.00 95.44 85 VAL A O 1
ATOM 601 N N . LEU A 1 86 ? -0.241 -7.443 -4.862 1.00 94.62 86 LEU A N 1
ATOM 602 C CA . LEU A 1 86 ? 0.395 -6.733 -5.964 1.00 94.62 86 LEU A CA 1
ATOM 603 C C . LEU A 1 86 ? -0.401 -6.944 -7.253 1.00 94.62 86 LEU A C 1
ATOM 605 O O . LEU A 1 86 ? -0.626 -8.078 -7.695 1.00 94.62 86 LEU A O 1
ATOM 609 N N . MET A 1 87 ? -0.813 -5.834 -7.862 1.00 95.69 87 MET A N 1
ATOM 610 C CA . MET A 1 87 ? -1.557 -5.830 -9.115 1.00 95.69 87 MET A CA 1
ATOM 611 C C . MET A 1 87 ? -0.666 -5.398 -10.264 1.00 95.69 87 MET A C 1
ATOM 613 O O . MET A 1 87 ? -0.089 -4.311 -10.229 1.00 95.69 87 MET A O 1
ATOM 617 N N . CYS A 1 88 ? -0.593 -6.241 -11.291 1.00 94.75 88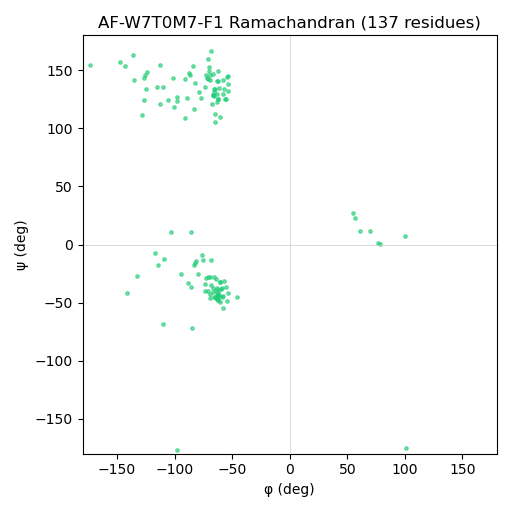 CYS A N 1
ATOM 618 C CA . CYS A 1 88 ? 0.181 -5.989 -12.489 1.00 94.75 88 CYS A CA 1
ATOM 619 C C . CYS A 1 88 ? -0.686 -6.087 -13.743 1.00 94.75 88 CYS A C 1
ATOM 621 O O . CYS A 1 88 ? -1.382 -7.078 -13.965 1.00 94.75 88 CYS A O 1
ATOM 623 N N . ASN A 1 89 ? -0.538 -5.116 -14.638 1.00 94.06 89 ASN A N 1
ATOM 624 C CA . ASN A 1 89 ? -1.016 -5.235 -16.007 1.00 94.06 89 ASN A CA 1
ATOM 625 C C . ASN A 1 89 ? 0.001 -6.009 -16.861 1.00 94.06 89 ASN A C 1
ATOM 627 O O . ASN A 1 89 ? 1.219 -5.842 -16.716 1.00 94.06 89 ASN A O 1
ATOM 631 N N . GLY A 1 90 ? -0.495 -6.891 -17.732 1.00 90.44 90 GLY A N 1
ATOM 632 C CA . GLY A 1 90 ? 0.333 -7.732 -18.600 1.00 90.44 90 GLY A CA 1
ATOM 633 C C . GLY A 1 90 ? 1.342 -8.606 -17.847 1.00 90.44 90 GLY A C 1
ATOM 634 O O . GLY A 1 90 ? 2.360 -8.974 -18.424 1.00 90.44 90 GLY A O 1
ATOM 635 N N . LYS A 1 91 ? 1.098 -8.891 -16.556 1.00 87.81 91 LYS A N 1
ATOM 636 C CA . LYS A 1 91 ? 2.029 -9.595 -15.654 1.00 87.81 91 LYS A CA 1
ATOM 637 C C . LYS A 1 91 ? 3.418 -8.941 -15.563 1.00 87.81 91 LYS A C 1
ATOM 639 O O . LYS A 1 91 ? 4.395 -9.634 -15.323 1.00 87.81 91 LYS A O 1
ATOM 644 N N . LYS A 1 92 ? 3.537 -7.631 -15.785 1.00 90.56 92 LYS A N 1
ATOM 645 C CA . LYS A 1 92 ? 4.844 -6.948 -15.766 1.00 90.56 92 LYS A CA 1
ATOM 646 C C . LYS A 1 92 ? 4.796 -5.568 -15.132 1.00 90.56 92 LYS A C 1
ATOM 648 O O . LYS A 1 92 ? 5.710 -5.209 -14.403 1.00 90.56 92 LYS A O 1
ATOM 653 N N . TYR A 1 93 ? 3.758 -4.793 -15.422 1.00 92.00 93 TYR A N 1
ATOM 654 C CA . TYR A 1 93 ? 3.693 -3.386 -15.037 1.00 92.00 93 TYR A CA 1
ATOM 655 C C . TYR A 1 93 ? 2.836 -3.221 -13.793 1.00 92.00 93 TYR A C 1
ATOM 657 O O . TYR A 1 93 ? 1.647 -3.530 -13.848 1.00 92.00 93 TYR A O 1
ATOM 665 N N . LEU A 1 94 ? 3.413 -2.727 -12.699 1.00 92.75 94 LEU A N 1
ATOM 666 C CA . LEU A 1 94 ? 2.681 -2.482 -11.459 1.00 92.75 94 LEU A CA 1
ATOM 667 C C . LEU A 1 94 ? 1.588 -1.430 -11.687 1.00 92.75 94 LEU A C 1
ATOM 669 O O . LEU A 1 94 ? 1.871 -0.323 -12.141 1.00 92.75 94 LEU A O 1
ATOM 673 N N . THR A 1 95 ? 0.345 -1.764 -11.355 1.00 93.44 95 THR A N 1
ATOM 674 C CA . THR A 1 95 ? -0.805 -0.848 -11.439 1.00 93.44 95 THR A CA 1
ATOM 675 C C . THR A 1 95 ? -1.407 -0.515 -10.083 1.00 93.44 95 THR A C 1
ATOM 677 O O . THR A 1 95 ? -2.156 0.451 -9.973 1.00 93.44 95 THR A O 1
ATOM 680 N N . GLY A 1 96 ? -1.112 -1.301 -9.049 1.00 92.50 96 GLY A N 1
ATOM 681 C CA . GLY A 1 96 ? -1.608 -1.032 -7.708 1.00 92.50 96 GLY A CA 1
ATOM 682 C C . GLY A 1 96 ? -1.017 -1.963 -6.663 1.00 92.50 96 GLY A C 1
ATOM 683 O O . GLY A 1 96 ? -0.628 -3.092 -6.961 1.00 92.50 96 GLY A O 1
ATOM 684 N N . VAL A 1 97 ? -0.985 -1.472 -5.428 1.00 93.81 97 VAL A N 1
ATOM 685 C CA . VAL A 1 97 ? -0.632 -2.248 -4.242 1.00 93.81 97 VAL A CA 1
ATOM 686 C C . VAL A 1 97 ? -1.752 -2.091 -3.228 1.00 93.81 97 VAL A C 1
ATOM 688 O O . VAL A 1 97 ? -2.106 -0.973 -2.854 1.00 93.81 97 VAL A O 1
ATOM 691 N N . TYR A 1 98 ? -2.313 -3.210 -2.791 1.00 94.44 98 TYR A N 1
ATOM 692 C CA . TYR A 1 98 ? -3.408 -3.244 -1.830 1.00 94.44 98 TYR A CA 1
ATOM 693 C C . TYR A 1 98 ? -2.891 -3.804 -0.514 1.00 94.44 98 TYR A C 1
ATOM 695 O O . TYR A 1 98 ? -2.154 -4.785 -0.498 1.00 94.44 98 TYR A O 1
ATOM 703 N N . THR A 1 99 ? -3.263 -3.181 0.597 1.00 93.88 99 THR A N 1
ATOM 704 C CA . THR A 1 99 ? -2.849 -3.605 1.938 1.00 93.88 99 THR A CA 1
ATOM 705 C C . THR A 1 99 ? -4.073 -3.843 2.805 1.00 93.88 99 THR A C 1
ATOM 707 O O . THR A 1 99 ? -5.103 -3.189 2.632 1.00 93.88 99 THR A O 1
ATOM 710 N N . CYS A 1 100 ? -3.963 -4.785 3.740 1.00 94.19 100 CYS A N 1
ATOM 711 C CA . CYS A 1 100 ? -5.041 -5.122 4.657 1.00 94.19 100 CYS A CA 1
ATOM 712 C C . CYS A 1 100 ? -4.806 -4.494 6.028 1.00 94.19 100 CYS A C 1
ATOM 714 O O . CYS A 1 100 ? -3.674 -4.393 6.507 1.00 94.19 100 CYS A O 1
ATOM 716 N N . TRP A 1 101 ? -5.902 -4.064 6.647 1.00 93.38 101 TRP A N 1
ATOM 717 C CA . TRP A 1 101 ? -5.890 -3.314 7.893 1.00 93.38 101 TRP A CA 1
ATOM 718 C C . TRP A 1 101 ? -6.943 -3.854 8.845 1.00 93.38 101 TRP A C 1
ATOM 720 O O . TRP A 1 101 ? -8.061 -4.175 8.434 1.00 93.38 101 TRP A O 1
ATOM 730 N N . THR A 1 102 ? -6.602 -3.902 10.127 1.00 92.50 102 THR A N 1
ATOM 731 C CA . THR A 1 102 ? -7.586 -4.109 11.183 1.00 92.50 102 THR A CA 1
ATOM 732 C C . THR A 1 102 ? -8.465 -2.871 11.316 1.00 92.50 102 THR A C 1
ATOM 734 O O . THR A 1 102 ? -8.029 -1.744 11.069 1.00 92.50 102 THR A O 1
ATOM 737 N N . LYS A 1 103 ? -9.719 -3.082 11.717 1.00 90.44 103 LYS A N 1
ATOM 738 C CA . LYS A 1 103 ? -10.658 -2.006 12.030 1.00 90.44 103 LYS A CA 1
ATOM 739 C C . LYS A 1 103 ? -10.683 -1.787 13.538 1.00 90.44 103 LYS A C 1
ATOM 741 O O . LYS A 1 103 ? -10.941 -2.731 14.281 1.00 90.44 103 LYS A O 1
ATOM 746 N N . ASP A 1 104 ? -10.483 -0.551 13.969 1.00 90.94 104 ASP A N 1
ATOM 747 C CA . ASP A 1 104 ? -10.709 -0.150 15.352 1.00 90.94 104 ASP A CA 1
ATOM 748 C C . ASP A 1 104 ? -12.207 -0.224 15.689 1.00 90.94 104 ASP A C 1
ATOM 750 O O . ASP A 1 104 ? -13.058 0.292 14.956 1.00 90.94 104 ASP A O 1
ATOM 754 N N . SER A 1 105 ? -12.554 -0.899 16.783 1.00 88.06 105 SER A N 1
ATOM 755 C CA . SER A 1 105 ? -13.954 -1.160 17.136 1.00 88.06 105 SER A CA 1
ATOM 756 C C . SER A 1 105 ? -14.690 0.083 17.639 1.00 88.06 105 SER A C 1
ATOM 758 O O . SER A 1 105 ? -15.897 0.173 17.420 1.00 88.06 105 SER A O 1
ATOM 760 N N . GLY A 1 106 ? -13.986 1.041 18.254 1.00 88.88 106 GLY A N 1
ATOM 761 C CA . GLY A 1 106 ? -14.581 2.258 18.816 1.00 88.88 106 GLY A CA 1
ATOM 762 C C . GLY A 1 106 ? -14.689 3.418 17.825 1.00 88.88 106 GLY A C 1
ATOM 763 O O . GLY A 1 106 ? -15.634 4.198 17.888 1.00 88.88 106 GLY A O 1
ATOM 764 N N . THR A 1 107 ? -13.741 3.535 16.898 1.00 90.06 107 THR A N 1
ATOM 765 C CA . THR A 1 107 ? -13.651 4.650 15.941 1.00 90.06 107 THR A CA 1
ATOM 766 C C . THR A 1 107 ? -13.981 4.248 14.510 1.00 90.06 107 THR A C 1
ATOM 768 O O . THR A 1 107 ? -14.138 5.125 13.666 1.00 90.06 107 THR A O 1
ATOM 771 N N . HIS A 1 108 ? -14.058 2.946 14.215 1.00 89.50 108 HIS A N 1
ATOM 772 C CA . HIS A 1 108 ? -14.263 2.380 12.874 1.00 89.50 108 HIS A CA 1
ATOM 773 C C . HIS A 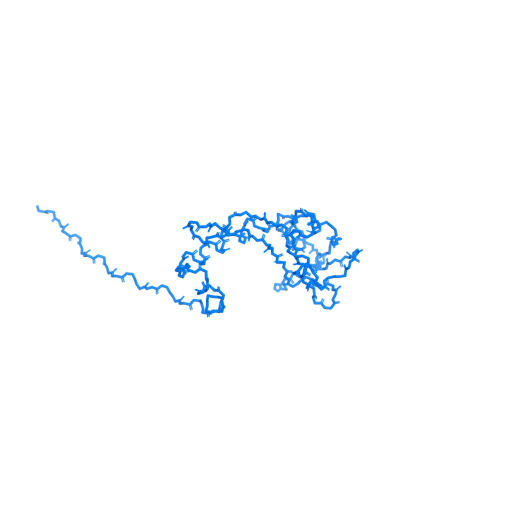1 108 ? -13.170 2.717 11.848 1.00 89.50 108 HIS A C 1
ATOM 775 O O . HIS A 1 108 ? -13.326 2.450 10.654 1.00 89.50 108 HIS A O 1
ATOM 781 N N . LYS A 1 109 ? -12.042 3.268 12.303 1.00 91.00 109 LYS A N 1
ATOM 782 C CA . LYS A 1 109 ? -10.895 3.606 11.460 1.00 91.00 109 LYS A CA 1
ATOM 783 C C . LYS A 1 109 ? -9.989 2.388 11.247 1.00 91.00 109 LYS A C 1
ATOM 785 O O . LYS A 1 109 ? -9.944 1.508 12.107 1.00 91.00 109 LYS A O 1
ATOM 790 N N . PRO A 1 110 ? -9.235 2.326 10.137 1.00 90.69 110 PRO A N 1
ATOM 791 C CA . PRO A 1 110 ? -8.073 1.451 10.037 1.00 90.69 110 PRO A CA 1
ATOM 792 C C . PRO A 1 110 ? -7.110 1.707 11.202 1.00 90.69 110 PRO A C 1
ATOM 794 O O . PRO A 1 110 ? -6.805 2.864 11.492 1.00 90.69 110 PRO A O 1
ATOM 797 N N . TYR A 1 111 ? -6.653 0.644 11.862 1.00 88.94 111 TYR A N 1
ATOM 798 C CA . TYR A 1 111 ? -5.762 0.737 13.020 1.00 88.94 111 TYR A CA 1
ATOM 799 C C . TYR A 1 111 ? -4.355 0.238 12.701 1.00 88.94 111 TYR A C 1
ATOM 801 O O . TYR A 1 111 ? -3.419 1.030 12.628 1.00 88.94 111 TYR A O 1
ATOM 809 N N . ALA A 1 112 ? -4.201 -1.065 12.467 1.00 90.06 112 ALA A N 1
ATOM 810 C CA . ALA A 1 112 ? -2.904 -1.682 12.221 1.00 90.06 112 ALA A CA 1
ATOM 811 C C . ALA A 1 112 ? -2.914 -2.475 10.917 1.00 90.06 112 ALA A C 1
ATOM 813 O O . ALA A 1 112 ? -3.915 -3.104 10.566 1.00 90.06 112 ALA A O 1
ATOM 814 N N . ARG A 1 113 ? -1.776 -2.482 10.217 1.00 91.62 113 ARG A N 1
ATOM 815 C CA . ARG A 1 113 ? -1.579 -3.388 9.084 1.00 91.62 113 ARG A CA 1
ATOM 816 C C . ARG A 1 113 ? -1.640 -4.827 9.570 1.00 91.62 113 ARG A C 1
ATOM 818 O O . ARG A 1 113 ? -1.107 -5.163 10.625 1.00 91.62 113 ARG A O 1
ATOM 825 N N . MET A 1 114 ? -2.271 -5.668 8.771 1.00 94.31 114 MET A N 1
ATOM 826 C CA . MET A 1 114 ? -2.368 -7.097 9.025 1.00 94.31 114 MET A CA 1
ATOM 827 C C . MET A 1 114 ? -2.102 -7.876 7.746 1.00 94.31 114 MET A C 1
ATOM 829 O O . MET A 1 114 ? -2.191 -7.335 6.642 1.00 94.31 114 MET A O 1
ATOM 833 N N . GLN A 1 115 ? -1.822 -9.164 7.908 1.00 96.69 115 GLN A N 1
ATOM 834 C CA . GLN A 1 115 ? -1.754 -10.076 6.781 1.00 96.69 115 GLN A CA 1
ATOM 835 C C . GLN A 1 115 ? -3.117 -10.132 6.083 1.00 96.69 115 GLN A C 1
ATOM 837 O O . GLN A 1 115 ? -4.166 -10.227 6.729 1.00 96.69 115 GLN A O 1
ATOM 842 N N . CYS A 1 116 ? -3.102 -10.057 4.758 1.00 96.81 116 CYS A N 1
ATOM 843 C CA . CYS A 1 116 ? -4.304 -10.212 3.965 1.00 96.81 116 CYS A CA 1
ATOM 844 C C . CYS A 1 116 ? -4.807 -11.662 4.029 1.00 96.81 116 CYS A C 1
ATOM 846 O O . CYS A 1 116 ? -3.996 -12.593 3.993 1.00 96.81 116 CYS A O 1
ATOM 848 N N . PRO A 1 117 ? -6.134 -11.885 4.090 1.00 96.88 117 PRO A N 1
ATOM 849 C CA . PRO A 1 117 ? -6.694 -13.228 4.001 1.00 96.88 117 PRO A CA 1
ATOM 850 C C . PRO A 1 117 ? -6.203 -13.962 2.740 1.00 96.88 117 PRO A C 1
ATOM 852 O O . PRO A 1 117 ? -6.081 -13.322 1.693 1.00 96.88 117 PRO A O 1
ATOM 855 N N . PRO A 1 118 ? -5.986 -15.293 2.775 1.00 95.94 118 PRO A N 1
ATOM 856 C CA . PRO A 1 118 ? -5.436 -16.034 1.635 1.00 95.94 118 PRO A CA 1
ATOM 857 C C . PRO A 1 118 ? -6.219 -15.858 0.330 1.00 95.94 118 PRO A C 1
ATOM 859 O O . PRO A 1 118 ? -5.619 -15.763 -0.736 1.00 95.94 118 PRO A O 1
ATOM 862 N N . ALA A 1 119 ? -7.550 -15.758 0.417 1.00 96.38 119 ALA A N 1
ATOM 863 C CA . ALA A 1 119 ? -8.406 -15.497 -0.738 1.00 96.38 119 ALA A CA 1
ATOM 864 C C . ALA A 1 119 ? -8.099 -14.143 -1.400 1.00 96.38 119 ALA A C 1
ATOM 866 O O . ALA A 1 119 ? -8.053 -14.071 -2.618 1.00 96.38 119 ALA A O 1
ATOM 867 N N . VAL A 1 120 ? -7.811 -13.108 -0.603 1.00 96.12 120 VAL A N 1
ATOM 868 C CA . VAL A 1 120 ? -7.458 -11.763 -1.084 1.00 96.12 120 VAL A CA 1
ATOM 869 C C . VAL A 1 120 ? -6.038 -11.751 -1.650 1.00 96.12 120 VAL A C 1
ATOM 871 O O . VAL A 1 120 ? -5.793 -11.171 -2.700 1.00 96.12 120 VAL A O 1
ATOM 874 N N . VAL A 1 121 ? -5.095 -12.452 -1.009 1.00 95.19 121 VAL A N 1
ATOM 875 C CA . VAL A 1 121 ? -3.729 -12.615 -1.544 1.00 95.19 121 VAL A CA 1
ATOM 876 C C . VAL A 1 121 ? -3.747 -13.289 -2.920 1.00 95.19 121 VAL A C 1
ATOM 878 O O . VAL A 1 121 ? -2.977 -12.911 -3.802 1.00 95.19 121 VAL A O 1
ATOM 881 N N . ALA A 1 122 ? -4.651 -14.249 -3.127 1.00 95.00 122 ALA A N 1
ATOM 882 C CA . ALA A 1 122 ? -4.811 -14.948 -4.398 1.00 95.00 122 ALA A CA 1
ATOM 883 C C . ALA A 1 122 ? -5.363 -14.069 -5.539 1.00 95.00 122 ALA A C 1
ATOM 885 O O . ALA A 1 122 ? -5.263 -14.472 -6.696 1.00 95.00 122 ALA A O 1
ATOM 886 N N . GLU A 1 123 ? -5.897 -12.877 -5.248 1.00 95.50 123 GLU A N 1
ATOM 887 C CA . GLU A 1 123 ? -6.349 -11.915 -6.267 1.00 95.50 123 GLU A CA 1
ATOM 888 C C . GLU A 1 123 ? -5.183 -11.191 -6.965 1.00 95.50 123 GLU A C 1
ATOM 890 O O . GLU A 1 123 ? -5.378 -10.554 -8.003 1.00 95.50 123 GLU A O 1
ATOM 895 N N . GLY A 1 124 ? -3.963 -11.292 -6.422 1.00 94.50 124 GLY A N 1
ATOM 896 C CA . GLY A 1 124 ? -2.758 -10.708 -7.006 1.00 94.50 124 GLY A CA 1
ATOM 897 C C . GLY A 1 124 ? -2.488 -11.205 -8.430 1.00 94.50 124 GLY A C 1
ATOM 898 O O . GLY A 1 124 ? -2.662 -12.379 -8.752 1.00 94.50 124 GLY A O 1
ATOM 899 N N . THR A 1 125 ? -2.022 -10.306 -9.296 1.00 95.50 125 THR A N 1
ATOM 900 C CA . THR A 1 125 ? -1.838 -10.586 -10.740 1.00 95.50 125 THR A CA 1
ATOM 901 C C . THR A 1 125 ? -0.389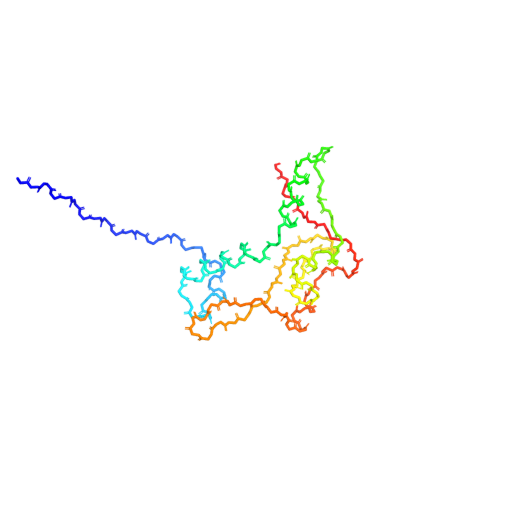 -10.498 -11.212 1.00 95.50 125 THR A C 1
ATOM 903 O O . THR A 1 125 ? -0.087 -10.851 -12.356 1.00 95.50 125 THR A O 1
ATOM 906 N N . CYS A 1 126 ? 0.527 -10.048 -10.353 1.00 93.44 126 CYS A N 1
ATOM 907 C CA . CYS A 1 126 ? 1.956 -10.041 -10.654 1.00 93.44 126 CYS A CA 1
ATOM 908 C C . CYS A 1 126 ? 2.540 -11.471 -10.707 1.00 93.44 126 CYS A C 1
ATOM 910 O O . CYS A 1 126 ? 2.095 -12.354 -9.970 1.00 93.44 126 CYS A O 1
ATOM 912 N N . PRO A 1 127 ? 3.528 -11.736 -11.583 1.00 88.06 127 PRO A N 1
ATOM 913 C CA . PRO A 1 127 ? 4.135 -13.055 -11.719 1.00 88.06 127 PRO A CA 1
ATOM 914 C C . PRO A 1 127 ? 5.048 -13.352 -10.530 1.00 88.06 127 PRO A C 1
ATOM 916 O O . PRO A 1 127 ? 5.868 -12.524 -10.148 1.00 88.06 127 PRO A O 1
ATOM 919 N N . LYS A 1 128 ? 4.961 -14.561 -9.974 1.00 83.44 128 LYS A N 1
ATOM 920 C CA . LYS A 1 128 ? 5.828 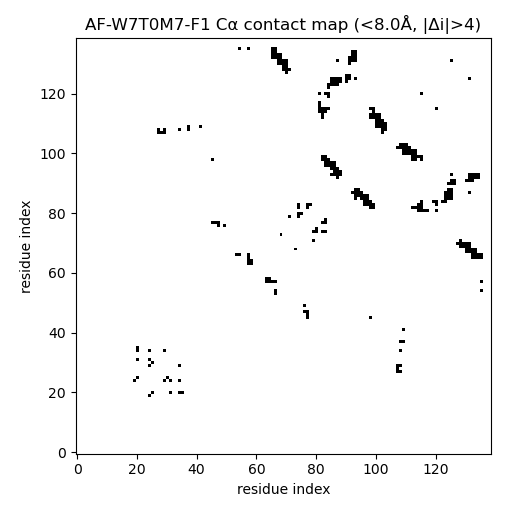-14.979 -8.865 1.00 83.44 128 LYS A CA 1
ATOM 921 C C . LYS A 1 128 ? 7.294 -15.040 -9.307 1.00 83.44 128 LYS A C 1
ATOM 923 O O . LYS A 1 128 ? 7.590 -15.621 -10.347 1.00 83.44 128 LYS A O 1
ATOM 928 N N . GLY A 1 129 ? 8.194 -14.487 -8.491 1.00 76.75 129 GLY A N 1
ATOM 929 C CA . GLY A 1 129 ? 9.648 -14.621 -8.660 1.00 76.75 129 GLY A CA 1
ATOM 930 C C . GLY A 1 129 ? 10.253 -13.887 -9.862 1.00 76.75 129 GLY A C 1
ATOM 931 O O . GLY A 1 129 ? 11.404 -14.143 -10.195 1.00 76.75 129 GLY A O 1
ATOM 932 N N . GLY A 1 130 ? 9.492 -13.009 -10.522 1.00 84.00 130 GLY A N 1
ATOM 933 C CA . GLY A 1 130 ? 9.984 -12.176 -11.619 1.00 84.00 130 GLY A CA 1
ATOM 934 C C . GLY A 1 130 ? 10.365 -10.766 -11.175 1.00 84.00 130 GLY A C 1
ATOM 935 O O . GLY A 1 130 ? 10.258 -10.402 -10.004 1.00 84.00 130 GLY A O 1
ATOM 936 N N . GLU A 1 131 ? 10.756 -9.954 -12.150 1.00 90.56 131 GLU A N 1
ATOM 937 C CA . GLU A 1 131 ? 10.834 -8.507 -11.980 1.00 90.56 131 GLU A CA 1
ATOM 938 C C . GLU A 1 131 ? 9.498 -7.842 -12.304 1.00 90.56 131 GLU A C 1
ATOM 940 O O . GLU A 1 131 ? 8.760 -8.267 -13.201 1.00 90.56 131 GLU A O 1
ATOM 945 N N . VAL A 1 132 ? 9.221 -6.750 -11.602 1.00 91.88 132 VAL A N 1
ATOM 946 C CA . VAL A 1 132 ? 8.095 -5.864 -11.871 1.00 91.88 132 VAL A CA 1
ATOM 947 C C . VAL A 1 132 ? 8.621 -4.507 -12.296 1.00 91.88 132 VAL A C 1
ATOM 949 O O . VAL A 1 132 ? 9.539 -3.963 -11.693 1.00 91.88 132 VAL A O 1
ATOM 952 N N . VAL A 1 133 ? 8.014 -3.952 -13.340 1.00 91.62 133 VAL A N 1
ATOM 953 C CA . VAL A 1 133 ? 8.271 -2.590 -13.797 1.00 91.62 133 VAL A CA 1
ATOM 954 C C . VAL A 1 133 ? 7.324 -1.647 -13.074 1.00 91.62 133 VAL A C 1
ATOM 956 O O . VAL A 1 1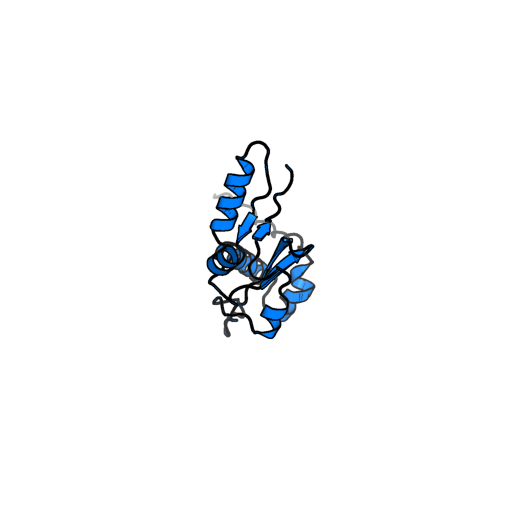33 ? 6.104 -1.820 -13.144 1.00 91.62 133 VAL A O 1
ATOM 959 N N . VAL A 1 134 ? 7.874 -0.622 -12.433 1.00 89.31 134 VAL A N 1
ATOM 960 C CA . VAL A 1 134 ? 7.093 0.477 -11.864 1.00 89.31 134 VAL A CA 1
ATOM 961 C C . VAL A 1 134 ? 6.978 1.560 -12.940 1.00 89.31 134 VAL A C 1
ATOM 963 O O . VAL A 1 134 ? 7.984 2.176 -13.295 1.00 89.31 134 VAL A O 1
ATOM 966 N N . PRO A 1 135 ? 5.794 1.773 -13.540 1.00 84.44 135 PRO A N 1
ATOM 967 C CA . PRO A 1 135 ? 5.652 2.759 -14.600 1.00 84.44 135 PRO A CA 1
ATOM 968 C C . PRO A 1 135 ? 5.871 4.171 -14.046 1.00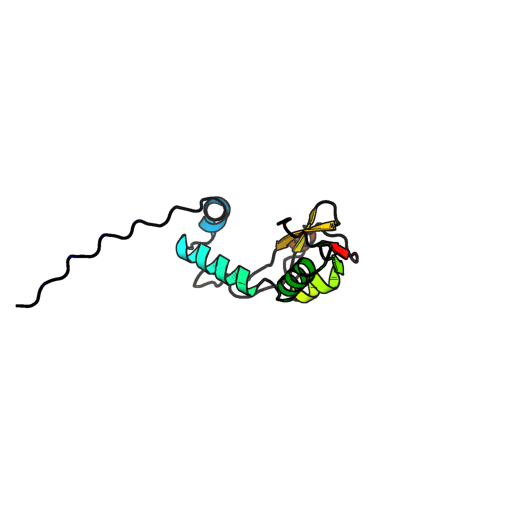 84.44 135 PRO A C 1
ATOM 970 O O . PRO A 1 135 ? 5.231 4.578 -13.080 1.00 84.44 135 PRO A O 1
ATOM 973 N N . ILE A 1 136 ? 6.755 4.927 -14.695 1.00 76.50 136 ILE A N 1
ATOM 974 C CA . ILE A 1 136 ? 6.901 6.368 -14.482 1.00 76.50 136 ILE A CA 1
ATOM 975 C C . ILE A 1 136 ? 6.001 7.113 -15.467 1.00 76.50 136 ILE A C 1
ATOM 977 O O . ILE A 1 136 ? 5.851 6.703 -16.623 1.00 76.50 136 ILE A O 1
ATOM 981 N N . PHE A 1 137 ? 5.391 8.209 -15.021 1.00 69.31 137 PHE A N 1
ATOM 982 C CA . PHE A 1 137 ? 4.687 9.100 -15.935 1.00 69.31 137 PHE A CA 1
ATOM 983 C C . PHE A 1 137 ? 5.712 9.737 -16.874 1.00 69.31 137 PHE A C 1
ATOM 985 O O . PHE A 1 137 ? 6.749 10.224 -16.426 1.00 69.31 137 PHE A O 1
ATOM 992 N N . LYS A 1 138 ? 5.434 9.714 -18.182 1.00 61.59 138 LYS A N 1
ATOM 993 C CA . LYS A 1 138 ? 6.177 10.562 -19.117 1.00 61.59 138 LYS A CA 1
ATOM 994 C C . LYS A 1 138 ? 5.877 12.012 -18.736 1.00 61.59 138 LYS A C 1
ATOM 996 O O . LYS A 1 138 ? 4.702 12.365 -18.651 1.00 61.59 138 LYS A O 1
ATOM 1001 N N . ALA A 1 139 ? 6.930 12.771 -18.443 1.00 54.50 139 ALA A N 1
ATOM 1002 C CA . ALA A 1 139 ? 6.853 14.213 -18.248 1.00 54.50 139 ALA A CA 1
ATOM 1003 C C . ALA A 1 139 ? 6.497 14.916 -19.563 1.00 54.50 139 ALA A C 1
ATOM 1005 O O . ALA A 1 139 ? 6.917 14.404 -20.630 1.00 54.50 139 ALA A O 1
#

Sequence (139 aa):
PPLSLPPSLPRSPPPSLPGARYKHGTCTGLDQYTYMTTTIAGITTATPTLLGEMAATAAAASPPHPPSLPLPDLETAFGGPGMAVLMCNGKKYLTGVYTCWTKDSGTHKPYARMQCPPAVVAEGTCPKGGEVVVPIFKA

Solvent-accessible surface area (backbone atoms only — not comparable to full-atom values): 8442 Å² total; per-residue (Å²): 136,85,84,79,80,81,82,81,75,84,79,75,79,77,85,78,81,72,62,66,44,77,78,57,36,67,84,47,78,49,54,74,66,59,45,52,55,51,49,51,57,46,54,68,71,63,55,45,65,68,60,56,51,48,51,53,55,24,70,71,38,87,76,69,51,65,45,66,45,51,39,67,59,54,37,43,62,50,71,25,94,42,27,48,27,46,34,26,51,94,48,35,35,55,75,48,78,47,71,33,60,40,66,35,88,89,78,51,40,77,68,46,81,36,72,38,57,70,75,59,40,65,67,39,45,48,52,85,90,37,64,33,32,47,76,64,82,84,128

Nearest PDB structures (foldseek):
  3pkq-assembly3_C  TM=3.629E-01  e=8.283E+00  Salmonella enterica subsp. enterica serovar Typhimurium